Protein AF-A0A7C4EY30-F1 (afdb_monomer_lite)

Structure (mmCIF, N/CA/C/O backbone):
data_AF-A0A7C4EY30-F1
#
_entry.id   AF-A0A7C4EY30-F1
#
loop_
_atom_site.group_PDB
_atom_site.id
_atom_site.type_symbol
_atom_site.label_atom_id
_atom_site.label_alt_id
_atom_site.label_comp_id
_atom_site.label_asym_id
_atom_site.label_entity_id
_atom_site.label_seq_id
_atom_site.pdbx_PDB_ins_code
_atom_site.Cartn_x
_atom_site.Cartn_y
_atom_site.Cartn_z
_atom_site.occupancy
_atom_site.B_iso_or_equiv
_atom_site.auth_seq_id
_atom_site.auth_comp_id
_atom_site.auth_asym_id
_atom_site.auth_atom_id
_atom_site.pdbx_PDB_model_num
ATOM 1 N N . VAL A 1 1 ? -26.907 3.316 -13.381 1.00 44.38 1 VAL A N 1
ATOM 2 C CA . VAL A 1 1 ? -25.594 3.810 -13.852 1.00 44.38 1 VAL A CA 1
ATOM 3 C C . VAL A 1 1 ? -24.551 3.058 -13.049 1.00 44.38 1 VAL A C 1
ATOM 5 O O . VAL A 1 1 ? -24.630 3.113 -11.831 1.00 44.38 1 VAL A O 1
ATOM 8 N N . VAL A 1 2 ? -23.699 2.251 -13.684 1.00 53.25 2 VAL A N 1
ATOM 9 C CA . VAL A 1 2 ? -22.581 1.599 -12.981 1.00 53.25 2 VAL A CA 1
ATOM 10 C C . VAL A 1 2 ? -21.487 2.652 -12.899 1.00 53.25 2 VAL A C 1
ATOM 12 O O . VAL A 1 2 ? -20.889 2.984 -13.918 1.00 53.25 2 VAL A O 1
ATOM 15 N N . GLU A 1 3 ? -21.312 3.259 -11.729 1.00 62.06 3 GLU A N 1
ATOM 16 C CA . GLU A 1 3 ? -20.201 4.180 -11.504 1.00 62.06 3 GLU A CA 1
ATOM 17 C C . GLU A 1 3 ? -18.896 3.387 -11.575 1.00 62.06 3 GLU A C 1
ATOM 19 O O . GLU A 1 3 ? -18.625 2.524 -10.741 1.00 62.06 3 GLU A O 1
ATOM 24 N N . SER A 1 4 ? -18.096 3.651 -12.603 1.00 60.59 4 SER A N 1
ATOM 25 C CA . SER A 1 4 ? -16.722 3.174 -12.702 1.00 60.59 4 SER A CA 1
ATOM 26 C C . SER A 1 4 ? -15.874 3.962 -11.705 1.00 60.59 4 SER A C 1
ATOM 28 O O . SER A 1 4 ? -15.255 4.961 -12.069 1.00 60.59 4 SER A O 1
ATOM 30 N N . ARG A 1 5 ? -15.914 3.568 -10.430 1.00 65.00 5 ARG A N 1
ATOM 31 C CA . ARG A 1 5 ? -15.008 4.118 -9.419 1.00 65.00 5 ARG A CA 1
ATOM 32 C C . ARG A 1 5 ? -13.598 3.621 -9.718 1.00 65.00 5 ARG A C 1
ATOM 34 O O . ARG A 1 5 ? -13.389 2.432 -9.965 1.00 65.00 5 ARG A O 1
ATOM 41 N N . ASP A 1 6 ? -12.654 4.554 -9.771 1.00 83.06 6 ASP A N 1
ATOM 42 C CA . ASP A 1 6 ? -11.242 4.228 -9.916 1.00 83.06 6 ASP A CA 1
ATOM 43 C C . ASP A 1 6 ? -10.791 3.483 -8.656 1.00 83.06 6 ASP A C 1
ATOM 45 O O . ASP A 1 6 ? -10.922 3.985 -7.537 1.00 83.06 6 ASP A O 1
ATOM 49 N N . VAL A 1 7 ? -10.257 2.277 -8.839 1.00 84.44 7 VAL A N 1
ATOM 50 C CA . VAL A 1 7 ? -9.749 1.445 -7.744 1.00 84.44 7 VAL A CA 1
ATOM 51 C C . VAL A 1 7 ? -8.672 2.166 -6.935 1.00 84.44 7 VAL A C 1
ATOM 53 O O . VAL A 1 7 ? -8.570 1.948 -5.731 1.00 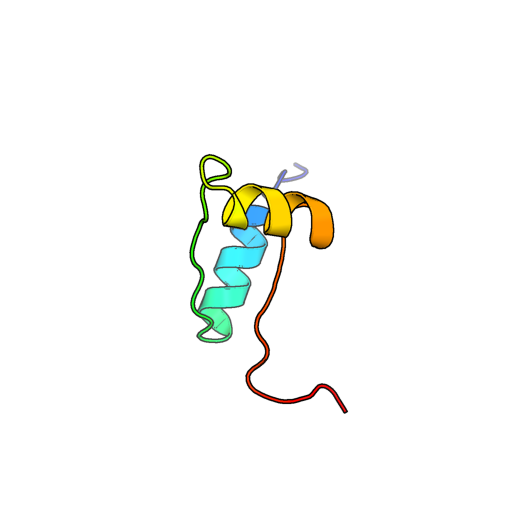84.44 7 VAL A O 1
ATOM 56 N N . VAL A 1 8 ? -7.894 3.052 -7.564 1.00 85.81 8 VAL A N 1
ATOM 57 C CA . VAL A 1 8 ? -6.878 3.860 -6.882 1.00 85.81 8 VAL A CA 1
ATOM 58 C C . VAL A 1 8 ? -7.542 4.857 -5.937 1.00 85.81 8 VAL A C 1
ATOM 60 O O . VAL A 1 8 ? -7.119 4.985 -4.789 1.00 85.81 8 VAL A O 1
ATOM 63 N N . GLN A 1 9 ? -8.613 5.514 -6.385 1.00 87.38 9 GLN A N 1
ATOM 64 C CA . GLN A 1 9 ? -9.349 6.486 -5.580 1.00 87.38 9 GLN A CA 1
ATOM 65 C C . GLN A 1 9 ? -10.009 5.826 -4.365 1.00 87.38 9 GLN A C 1
ATOM 67 O O . GLN A 1 9 ? -9.911 6.338 -3.252 1.00 87.38 9 GLN A O 1
ATOM 72 N N . ASP A 1 10 ? -10.617 4.655 -4.551 1.00 88.69 10 ASP A N 1
ATOM 73 C CA . ASP A 1 10 ? -11.246 3.917 -3.453 1.00 88.69 10 ASP A CA 1
ATOM 74 C C . ASP A 1 10 ? -10.223 3.483 -2.395 1.00 88.69 10 ASP A C 1
ATOM 76 O O . ASP A 1 10 ? -10.483 3.554 -1.191 1.00 88.69 10 ASP A O 1
ATOM 80 N N . LEU A 1 11 ? -9.031 3.071 -2.833 1.00 87.62 11 LEU A N 1
ATOM 81 C CA . LEU A 1 11 ? -7.935 2.715 -1.936 1.00 87.62 11 LEU A CA 1
ATOM 82 C C . LEU A 1 11 ? -7.384 3.931 -1.186 1.00 87.62 11 LEU A C 1
ATOM 84 O O . LEU A 1 11 ? -7.052 3.801 -0.008 1.00 87.62 11 LEU A O 1
ATOM 88 N N . LEU A 1 12 ? -7.324 5.101 -1.828 1.00 88.88 12 LEU A N 1
ATOM 89 C CA . LEU A 1 12 ? -6.937 6.355 -1.179 1.00 88.88 12 LEU A CA 1
ATOM 90 C C . LEU A 1 12 ? -7.944 6.755 -0.094 1.00 88.88 12 LEU A C 1
ATOM 92 O O . LEU A 1 12 ? -7.543 6.991 1.043 1.00 88.88 12 LEU A O 1
ATOM 96 N N . GLU A 1 13 ? -9.245 6.732 -0.398 1.00 91.19 13 GLU A N 1
ATOM 97 C CA . GLU A 1 13 ? -10.301 7.032 0.581 1.00 91.19 13 GLU A CA 1
ATOM 98 C C . GLU A 1 13 ? -10.269 6.072 1.780 1.00 91.19 13 GLU A C 1
ATOM 100 O O . GLU A 1 13 ? -10.500 6.465 2.927 1.00 91.19 13 GLU A O 1
ATOM 105 N N . LEU A 1 14 ? -9.999 4.787 1.534 1.00 89.88 14 LEU A N 1
ATOM 106 C CA . LEU A 1 14 ? -9.827 3.803 2.599 1.00 89.88 14 LEU A CA 1
ATOM 107 C C . LEU A 1 14 ? -8.571 4.098 3.424 1.00 89.88 14 LEU A C 1
ATOM 109 O O . LEU A 1 14 ? -8.636 4.104 4.653 1.00 89.88 14 LEU A O 1
ATOM 113 N N . ALA A 1 15 ? -7.441 4.370 2.774 1.00 89.75 15 ALA A N 1
ATOM 114 C CA . ALA A 1 15 ? -6.185 4.671 3.449 1.00 89.75 15 ALA A CA 1
ATOM 115 C C . ALA A 1 15 ? -6.301 5.903 4.361 1.00 89.75 15 ALA A C 1
ATOM 117 O O . ALA A 1 15 ? -5.835 5.846 5.504 1.00 89.75 15 ALA A O 1
ATOM 118 N N . GLU A 1 16 ? -6.991 6.959 3.918 1.00 88.94 16 GLU A N 1
ATOM 119 C CA . GLU A 1 16 ? -7.290 8.142 4.734 1.00 88.94 16 GLU A CA 1
ATOM 120 C C . GLU A 1 16 ? -8.108 7.787 5.982 1.00 88.94 16 GLU A C 1
ATOM 122 O O . GLU A 1 16 ? -7.744 8.180 7.092 1.00 88.94 16 GLU A O 1
ATOM 127 N N . LYS A 1 17 ? -9.160 6.965 5.844 1.00 92.50 17 LYS A N 1
ATOM 128 C CA . LYS A 1 17 ? -9.987 6.515 6.983 1.00 92.50 17 LYS A CA 1
ATOM 129 C C . LYS A 1 17 ? -9.188 5.741 8.032 1.00 92.50 17 LYS A C 1
ATOM 131 O O . LYS A 1 17 ? -9.479 5.844 9.222 1.00 92.50 17 LYS A O 1
ATOM 136 N N . PHE A 1 18 ? -8.178 4.979 7.613 1.00 88.88 18 PHE A N 1
ATOM 137 C CA . PHE A 1 18 ? -7.296 4.221 8.511 1.00 88.88 18 PHE A CA 1
ATOM 138 C C . PHE A 1 18 ? -6.048 5.002 8.956 1.00 88.88 18 PHE A C 1
ATOM 140 O O . PHE A 1 18 ? -5.158 4.432 9.604 1.00 88.88 18 PHE A O 1
ATOM 147 N N . ASN A 1 19 ? -5.985 6.297 8.624 1.00 88.38 19 ASN A N 1
ATOM 148 C CA . ASN A 1 19 ? -4.862 7.189 8.898 1.00 88.38 19 ASN A CA 1
ATOM 149 C C . ASN A 1 19 ? -3.528 6.581 8.418 1.00 88.38 19 ASN A C 1
ATOM 151 O O . ASN A 1 19 ? -2.538 6.504 9.156 1.00 88.38 19 ASN A O 1
ATOM 155 N N . THR A 1 20 ? -3.556 6.036 7.200 1.00 90.50 20 THR A N 1
ATOM 156 C CA . THR A 1 20 ? -2.419 5.407 6.524 1.00 90.50 20 THR A CA 1
ATOM 157 C C . THR A 1 20 ? -1.751 6.434 5.624 1.00 90.50 20 THR A C 1
ATOM 159 O O . THR A 1 20 ? -2.418 7.123 4.857 1.00 90.50 20 THR A O 1
ATOM 162 N N . LYS A 1 21 ? -0.422 6.528 5.697 1.00 90.50 21 LYS A N 1
ATOM 163 C CA . LYS A 1 21 ? 0.349 7.383 4.795 1.00 90.50 21 LYS A CA 1
ATOM 164 C C . LYS A 1 21 ? 0.416 6.729 3.416 1.00 90.50 21 LYS A C 1
ATOM 166 O O . LYS A 1 21 ? 0.884 5.597 3.310 1.00 90.50 21 LYS A O 1
ATOM 171 N N . VAL A 1 22 ? -0.024 7.447 2.387 1.00 90.81 22 VAL A N 1
ATOM 172 C CA . VAL A 1 22 ? 0.076 7.010 0.991 1.00 90.81 22 VAL A CA 1
ATOM 173 C C . VAL A 1 22 ? 1.092 7.882 0.269 1.00 90.81 22 VAL A C 1
ATOM 175 O O . VAL A 1 22 ? 0.992 9.104 0.306 1.00 90.81 22 VAL A O 1
ATOM 178 N N . ASP A 1 23 ? 2.056 7.244 -0.389 1.0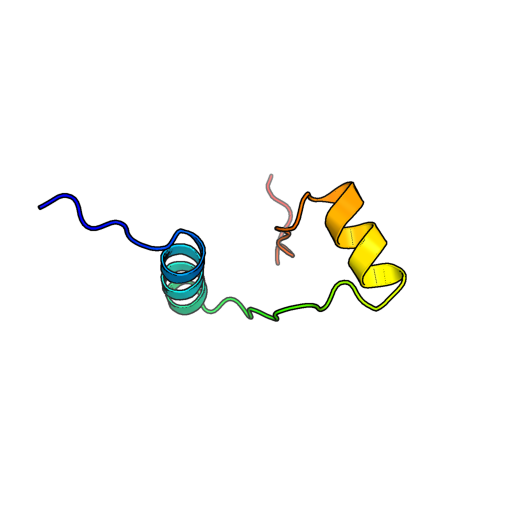0 88.69 23 ASP A N 1
ATOM 179 C CA . ASP A 1 23 ? 3.064 7.897 -1.220 1.00 88.69 23 ASP A CA 1
ATOM 180 C C . ASP A 1 23 ? 3.022 7.268 -2.623 1.00 88.69 23 ASP A C 1
ATOM 182 O O . ASP A 1 23 ? 3.035 6.043 -2.763 1.00 88.69 23 ASP A O 1
ATOM 186 N N . ILE A 1 24 ? 2.972 8.100 -3.667 1.00 88.31 24 ILE A N 1
ATOM 187 C CA . ILE A 1 24 ? 3.031 7.647 -5.064 1.00 88.31 24 ILE A CA 1
ATOM 188 C C . ILE A 1 24 ? 4.493 7.633 -5.506 1.00 88.31 24 ILE A C 1
ATOM 190 O O . ILE A 1 24 ? 5.188 8.645 -5.417 1.00 88.31 24 ILE A O 1
ATOM 194 N N . ILE A 1 25 ? 4.960 6.484 -5.992 1.00 87.00 25 ILE A N 1
ATOM 195 C CA . ILE A 1 25 ? 6.360 6.267 -6.368 1.00 87.00 25 ILE A CA 1
ATOM 196 C C . ILE A 1 25 ? 6.473 6.169 -7.892 1.00 87.00 25 ILE A C 1
ATOM 198 O O . ILE A 1 25 ? 5.734 5.419 -8.530 1.00 87.00 25 ILE A O 1
ATOM 202 N N . SER A 1 26 ? 7.422 6.910 -8.471 1.00 86.94 26 SER A N 1
ATOM 203 C CA . SER A 1 26 ? 7.758 6.825 -9.899 1.00 86.94 26 SER A CA 1
ATOM 204 C C . SER A 1 26 ? 8.589 5.573 -10.205 1.00 86.94 26 SER A C 1
ATOM 206 O O . SER A 1 26 ? 9.440 5.155 -9.419 1.00 86.94 26 SER A O 1
ATOM 208 N N . THR A 1 27 ? 8.395 4.993 -11.389 1.00 89.44 27 THR A N 1
ATOM 209 C CA . THR A 1 27 ? 9.156 3.834 -11.894 1.00 89.44 27 THR A CA 1
ATOM 210 C C . THR A 1 27 ? 10.470 4.225 -12.580 1.00 89.44 27 THR A C 1
ATOM 212 O O . THR A 1 27 ? 11.086 3.410 -13.268 1.00 89.44 27 THR A O 1
ATOM 215 N N . GLU A 1 28 ? 10.887 5.483 -12.460 1.00 90.12 28 GLU A N 1
ATOM 216 C CA . GLU A 1 28 ? 12.118 5.997 -13.071 1.00 90.12 28 GLU A CA 1
ATOM 217 C C . GLU A 1 28 ? 13.378 5.563 -12.317 1.00 90.12 28 GLU A C 1
ATOM 219 O O . GLU A 1 28 ? 14.445 5.439 -12.919 1.00 90.12 28 GLU A O 1
ATOM 224 N N . T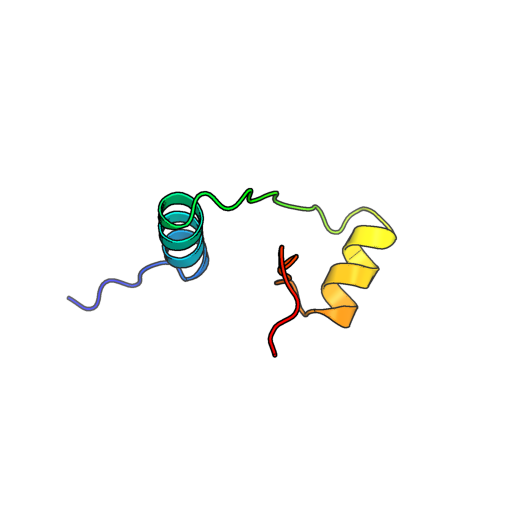HR A 1 29 ? 13.256 5.275 -11.021 1.00 90.75 29 THR A N 1
ATOM 225 C CA . THR A 1 29 ? 14.362 4.782 -10.195 1.00 90.75 29 THR A CA 1
ATOM 226 C C . THR A 1 29 ? 14.493 3.260 -10.277 1.00 90.75 29 THR A C 1
ATOM 228 O O . THR A 1 29 ? 13.554 2.541 -10.638 1.00 90.75 29 THR A O 1
ATOM 231 N N . VAL A 1 30 ? 15.676 2.742 -9.938 1.00 89.44 30 VAL A N 1
ATOM 232 C CA . VAL A 1 30 ? 15.935 1.292 -9.916 1.00 89.44 30 VAL A CA 1
ATOM 233 C C . VAL A 1 30 ? 15.055 0.620 -8.863 1.00 89.44 30 VAL A C 1
ATOM 235 O O . VAL A 1 30 ? 14.431 -0.406 -9.133 1.00 89.44 30 VAL A O 1
ATOM 238 N N . GLU A 1 31 ? 14.935 1.247 -7.699 1.00 87.75 31 GLU A N 1
ATOM 239 C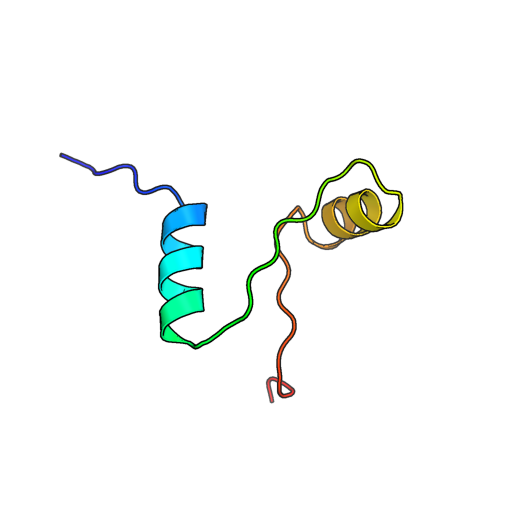 CA . GLU A 1 31 ? 14.112 0.804 -6.580 1.00 87.75 31 GLU A CA 1
ATOM 240 C C . GLU A 1 31 ? 12.626 0.792 -6.963 1.00 87.75 31 GLU A C 1
ATO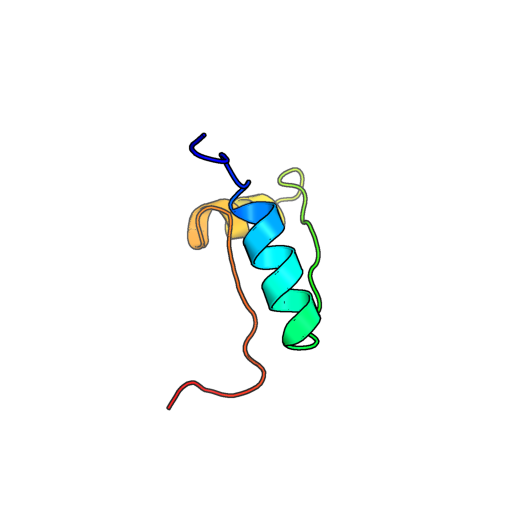M 242 O O . GLU A 1 31 ? 11.920 -0.175 -6.676 1.00 87.75 31 GLU A O 1
ATOM 247 N N . GLY A 1 32 ? 12.153 1.817 -7.683 1.00 87.94 32 GLY A N 1
ATOM 248 C CA . GLY A 1 32 ? 10.777 1.890 -8.179 1.00 87.94 32 GLY A CA 1
ATOM 249 C C . GLY A 1 32 ? 10.447 0.757 -9.155 1.00 87.94 32 GLY A C 1
ATOM 250 O O . GLY A 1 32 ? 9.389 0.132 -9.053 1.00 87.94 32 GLY A O 1
ATOM 251 N N . LYS A 1 33 ? 11.379 0.411 -10.057 1.00 91.00 33 LYS A N 1
ATOM 252 C CA . LYS A 1 33 ? 11.229 -0.748 -10.960 1.00 91.00 33 LYS A CA 1
ATOM 253 C C . LYS A 1 33 ? 11.214 -2.074 -10.210 1.00 91.00 33 LYS A C 1
ATOM 255 O O . LYS A 1 33 ? 10.442 -2.968 -10.566 1.00 91.00 33 LYS A O 1
ATOM 260 N N . GLN A 1 34 ? 12.047 -2.217 -9.184 1.00 90.62 34 GLN A N 1
ATOM 261 C CA . GLN A 1 34 ? 12.062 -3.414 -8.344 1.00 90.62 34 GLN A CA 1
ATOM 262 C C . GLN A 1 34 ? 10.748 -3.570 -7.579 1.00 90.62 34 GLN A C 1
ATOM 264 O O . GLN A 1 34 ? 10.175 -4.658 -7.586 1.00 90.62 34 GLN A O 1
ATOM 269 N N . LEU A 1 35 ? 10.227 -2.487 -6.997 1.00 89.00 35 LEU A N 1
ATOM 270 C CA . LEU A 1 35 ? 8.938 -2.482 -6.307 1.00 89.00 35 LEU A CA 1
ATOM 271 C C . LEU A 1 35 ? 7.793 -2.861 -7.259 1.00 89.00 35 LEU A C 1
ATOM 273 O O . LEU A 1 35 ? 6.977 -3.722 -6.930 1.00 89.00 35 LEU A O 1
ATOM 277 N N . LEU A 1 36 ? 7.773 -2.277 -8.464 1.00 88.81 36 LEU A N 1
ATOM 278 C CA . LEU A 1 36 ? 6.803 -2.623 -9.503 1.00 88.81 36 LEU A CA 1
ATOM 279 C C . LEU A 1 36 ? 6.903 -4.102 -9.888 1.00 88.81 36 LEU A C 1
ATOM 281 O O . LEU A 1 36 ? 5.886 -4.767 -10.029 1.00 88.81 36 LEU A O 1
ATOM 285 N N . THR A 1 37 ? 8.111 -4.640 -10.040 1.00 89.00 37 THR A N 1
ATOM 286 C CA . THR A 1 37 ? 8.301 -6.037 -10.458 1.00 89.00 37 THR A CA 1
ATOM 287 C C . THR A 1 37 ? 7.917 -7.022 -9.350 1.00 89.00 37 THR A C 1
ATOM 289 O O . THR A 1 37 ? 7.286 -8.040 -9.625 1.00 89.00 37 THR A O 1
ATOM 292 N N . ALA A 1 38 ? 8.261 -6.717 -8.097 1.00 90.44 38 ALA A N 1
ATOM 293 C CA . ALA A 1 38 ? 8.014 -7.587 -6.949 1.00 90.44 38 ALA A CA 1
ATOM 294 C C . ALA A 1 38 ? 6.546 -7.574 -6.490 1.00 90.44 38 ALA A C 1
ATOM 296 O O . ALA A 1 38 ? 5.996 -8.623 -6.164 1.00 90.44 38 ALA A O 1
ATOM 297 N N . PHE A 1 39 ? 5.906 -6.401 -6.492 1.00 87.69 39 PHE A N 1
ATOM 298 C CA . PHE A 1 39 ? 4.561 -6.193 -5.938 1.00 87.69 39 PHE A CA 1
ATOM 299 C C . PHE A 1 39 ? 3.518 -5.788 -6.990 1.00 87.69 39 PHE A C 1
ATOM 301 O O . PHE A 1 39 ? 2.378 -5.483 -6.650 1.00 87.69 39 PHE A O 1
ATOM 308 N N . LYS A 1 40 ? 3.888 -5.775 -8.278 1.00 87.12 40 LYS A N 1
ATOM 309 C CA . LYS A 1 40 ? 3.010 -5.431 -9.415 1.00 87.12 40 LYS A CA 1
ATOM 310 C C . LYS A 1 40 ? 2.331 -4.059 -9.303 1.00 87.12 40 LYS A C 1
ATOM 312 O O . LYS A 1 40 ? 1.284 -3.842 -9.902 1.00 87.12 40 LYS A O 1
ATOM 317 N N . GLY A 1 41 ? 2.953 -3.128 -8.578 1.00 84.06 41 GLY A N 1
ATOM 318 C CA . GLY A 1 41 ? 2.516 -1.732 -8.496 1.00 84.06 41 GLY A CA 1
ATOM 319 C C . GLY A 1 41 ? 1.686 -1.370 -7.265 1.00 84.06 41 GLY A C 1
ATOM 320 O O . GLY A 1 41 ? 1.327 -0.205 -7.134 1.00 84.06 41 GLY A O 1
ATOM 321 N N . LEU A 1 42 ? 1.422 -2.304 -6.342 1.00 86.94 42 LEU A N 1
ATOM 322 C CA . LEU A 1 42 ? 0.763 -1.986 -5.074 1.00 86.94 42 LEU A CA 1
ATOM 323 C C . LEU A 1 42 ? 1.420 -2.720 -3.906 1.00 86.94 42 LEU A C 1
ATOM 325 O O . LEU A 1 42 ? 1.501 -3.944 -3.889 1.00 86.94 42 LEU A O 1
ATOM 329 N N . ALA A 1 43 ? 1.861 -1.960 -2.907 1.00 88.75 43 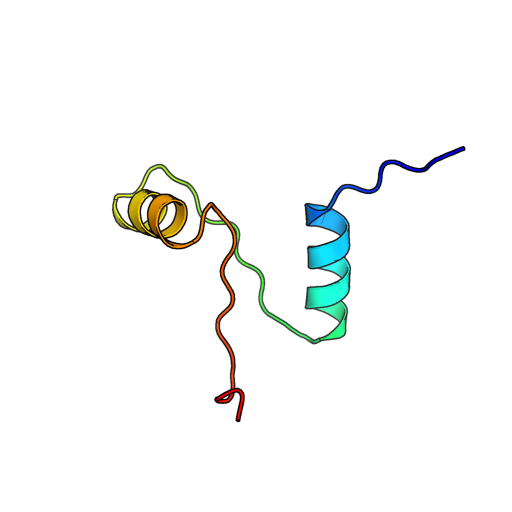ALA A N 1
ATOM 330 C CA . ALA A 1 43 ? 2.486 -2.484 -1.700 1.00 88.75 43 ALA A CA 1
ATOM 331 C C . ALA A 1 43 ? 1.984 -1.727 -0.466 1.00 88.75 43 ALA A C 1
ATOM 333 O O . ALA A 1 43 ? 1.588 -0.566 -0.556 1.00 88.75 43 ALA A O 1
ATOM 334 N N . ALA A 1 44 ? 2.020 -2.386 0.692 1.00 89.69 44 ALA A N 1
ATOM 335 C CA . ALA A 1 44 ? 1.645 -1.796 1.970 1.00 89.69 44 ALA A CA 1
ATOM 336 C C . ALA A 1 44 ? 2.683 -2.147 3.038 1.00 89.69 44 ALA A C 1
ATOM 338 O O . ALA A 1 44 ? 3.160 -3.280 3.111 1.00 89.69 44 ALA A O 1
ATOM 339 N N . ILE A 1 45 ? 3.003 -1.173 3.888 1.00 89.56 45 ILE A N 1
ATOM 340 C CA . ILE A 1 45 ? 3.855 -1.375 5.060 1.00 89.56 45 ILE A CA 1
ATOM 341 C C . ILE A 1 45 ? 2.943 -1.480 6.277 1.00 89.56 45 ILE A C 1
ATOM 343 O O . ILE A 1 45 ? 2.258 -0.526 6.646 1.00 89.56 45 ILE A O 1
ATOM 347 N N . LEU A 1 46 ? 2.921 -2.656 6.897 1.00 90.12 46 LEU A N 1
ATOM 348 C CA . LEU A 1 46 ? 2.097 -2.907 8.072 1.00 90.12 46 LEU A CA 1
ATOM 349 C C . LEU A 1 46 ? 2.818 -2.435 9.337 1.00 90.12 46 LEU A C 1
ATOM 351 O O . LEU A 1 46 ? 3.998 -2.711 9.535 1.00 90.12 46 LEU A O 1
ATOM 355 N N . ARG A 1 47 ? 2.082 -1.760 10.228 1.00 89.31 47 ARG A N 1
ATOM 356 C CA . ARG A 1 47 ? 2.593 -1.336 11.546 1.00 89.31 47 ARG A CA 1
ATOM 357 C C . ARG A 1 47 ? 2.871 -2.516 12.478 1.00 89.31 47 ARG A C 1
ATOM 359 O O . ARG A 1 47 ? 3.745 -2.435 13.332 1.00 89.31 47 ARG A O 1
ATOM 366 N N . PHE A 1 48 ? 2.119 -3.599 12.313 1.00 90.56 48 PHE A N 1
ATOM 367 C CA . PHE A 1 48 ? 2.223 -4.807 13.119 1.00 90.56 48 PHE A CA 1
ATOM 368 C C . PHE A 1 48 ? 2.251 -6.022 12.206 1.00 90.56 48 PHE A C 1
ATOM 370 O O . PHE A 1 48 ? 1.747 -5.990 11.081 1.00 90.56 48 PHE A O 1
ATOM 377 N N . ARG A 1 49 ? 2.826 -7.111 12.706 1.00 88.75 49 ARG A N 1
ATOM 378 C CA . ARG A 1 49 ? 2.756 -8.398 12.026 1.00 88.75 49 ARG A CA 1
ATOM 379 C C . ARG A 1 49 ? 1.295 -8.843 11.975 1.00 88.75 49 ARG A C 1
ATOM 381 O O . ARG A 1 49 ? 0.616 -8.823 12.998 1.00 88.75 49 ARG A O 1
ATOM 388 N N . SER A 1 50 ? 0.831 -9.244 10.794 1.00 77.81 50 SER A N 1
ATOM 389 C CA . SER A 1 50 ? -0.423 -9.985 10.684 1.00 77.81 50 SER A CA 1
ATOM 390 C C . SER A 1 50 ? -0.168 -11.365 11.282 1.00 77.81 50 SER A C 1
ATOM 392 O O . SER A 1 50 ? 0.576 -12.157 10.698 1.00 77.81 50 SER A O 1
ATOM 394 N N . THR A 1 51 ? -0.657 -11.573 12.501 1.00 66.00 51 THR A N 1
ATOM 395 C CA . THR A 1 51 ? -0.643 -12.873 13.182 1.00 66.00 51 THR A CA 1
ATOM 396 C C . THR A 1 51 ? -1.603 -13.832 12.499 1.00 66.00 51 THR A C 1
ATOM 398 O O . THR A 1 51 ? -2.662 -13.356 12.029 1.00 66.00 51 THR A O 1
#

pLDDT: mean 84.98, std 10.26, range [44.38, 92.5]

Sequence (51 aa):
VVESRDVVQDLLELAEKFNTKVDIISTETVEGKQLLTAFKGLAAILRFRST

Secondary structure (DSSP, 8-state):
------HHHHHHHHHHHTT-------TTSHHHHHHHHHHTT-----SS---

Foldseek 3Di:
DPPPDDPVVVVVVVCVVVVHDDDQDDCPDPVSVVCCVVVVRDDDDDPDDPD

Radius of gyration: 13.63 Å; chains: 1; bounding box: 42×21×27 Å